Protein AF-A0A3E1NFX5-F1 (afdb_monomer)

Radius of gyration: 12.17 Å; Cα contacts (8 Å, |Δi|>4): 77; chains: 1; bounding box: 30×27×28 Å

pLDDT: mean 78.79, std 16.35, range [36.22, 93.44]

Solvent-accessible surface area (backbone atoms only — not comparable to full-atom values): 5248 Å² total; per-residue (Å²): 133,84,89,84,57,66,62,88,83,53,84,68,58,62,70,49,64,77,72,44,68,70,42,84,53,81,47,50,66,81,37,34,62,60,43,51,23,51,52,46,42,48,24,73,74,76,40,88,67,52,73,69,54,47,51,54,51,48,49,43,48,64,77,64,50,76,93,68,95,38,24,32,37,55,51,47,52,50,51,47,62,68,71,65,68,122

Nearest PDB structures (foldseek):
  6ktq-assembly1_B  TM=5.297E-01  e=1.702E+00  Sulfolobus acidocaldarius DSM 639

Foldseek 3Di:
DDLDQDDPPPPPPCVLQPPDDFDQAWDDLSHPSLLNSLLNVVCVVVHHDDPVRSVVLNCCSNPPQDPDTGGSVRSSVVSCVVVVPD

Secondary structure (DSSP, 8-state):
-------TTS---HHHHTS----SSEE-TT-HHHHHHHHHHHHHHH-PPPHHHHHHHHHIIIIIS-SS-EEHHHHHHHHHHHH---

Organism: NCBI:txid2291815

Sequence (86 aa):
MQGVDYDWDVPVSDFYLKDFIPTRKQFNRYNGNQTIAILNHFSALYGPVTFDQAHELEDLILNHLPLGTMSEQSAFNWLVNKKGKK

Mean predicted aligned error: 7.67 Å

Structure (mmCIF, N/CA/C/O backbone):
data_AF-A0A3E1NFX5-F1
#
_entry.id   AF-A0A3E1NFX5-F1
#
loop_
_atom_site.group_PDB
_atom_site.id
_atom_site.type_symbol
_atom_site.label_atom_id
_atom_site.label_alt_id
_atom_site.label_comp_id
_atom_site.label_asym_id
_atom_site.label_entity_id
_atom_site.label_seq_id
_atom_site.pdbx_PDB_ins_code
_atom_site.Cartn_x
_atom_site.Cartn_y
_atom_site.Cartn_z
_atom_site.occupancy
_atom_site.B_iso_or_equiv
_atom_site.auth_seq_id
_atom_site.auth_comp_id
_atom_site.auth_asym_id
_atom_site.auth_atom_id
_atom_site.pdbx_PDB_model_num
ATOM 1 N N . MET A 1 1 ? -5.960 -2.114 -19.530 1.00 36.22 1 MET A N 1
ATOM 2 C CA . MET A 1 1 ? -4.884 -1.103 -19.494 1.00 36.22 1 MET A CA 1
ATOM 3 C C . MET A 1 1 ? -3.801 -1.680 -18.603 1.00 36.22 1 MET A C 1
ATOM 5 O O . MET A 1 1 ? -4.090 -1.914 -17.440 1.00 36.22 1 MET A O 1
ATOM 9 N N . GLN A 1 2 ? -2.649 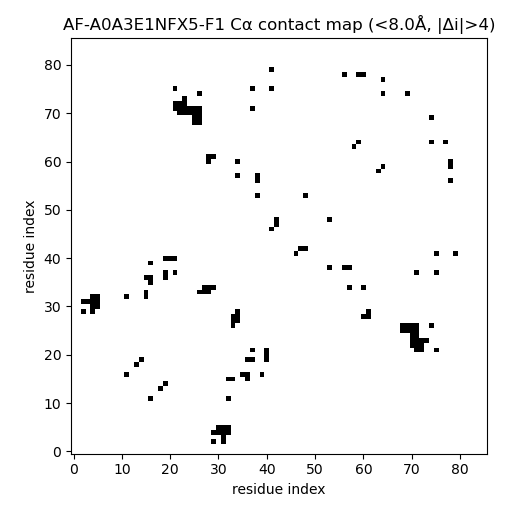-2.050 -19.167 1.00 41.97 2 GLN A N 1
ATOM 10 C CA . GLN A 1 2 ? -1.488 -2.486 -18.380 1.00 41.97 2 GLN A CA 1
ATOM 11 C C . GLN A 1 2 ? -0.983 -1.279 -17.580 1.00 41.97 2 GLN A C 1
ATOM 13 O O . GLN A 1 2 ? -0.881 -0.193 -18.146 1.00 41.97 2 GLN A O 1
ATOM 18 N N . GLY A 1 3 ? -0.755 -1.443 -16.275 1.00 45.62 3 GLY A N 1
ATOM 19 C CA . GLY A 1 3 ? -0.073 -0.446 -15.453 1.00 45.62 3 GLY A CA 1
ATOM 20 C C . GLY A 1 3 ? 1.395 -0.409 -15.862 1.00 45.62 3 GLY A C 1
ATOM 21 O O . GLY A 1 3 ? 2.063 -1.433 -15.801 1.00 45.62 3 GLY A O 1
ATOM 22 N N . VAL A 1 4 ? 1.866 0.737 -16.357 1.00 51.31 4 VAL A N 1
ATOM 23 C CA . VAL A 1 4 ? 3.217 0.884 -16.934 1.00 51.31 4 VAL A CA 1
ATOM 24 C C . VAL A 1 4 ? 4.032 1.973 -16.224 1.00 51.31 4 VAL A C 1
ATOM 26 O O . VAL A 1 4 ? 4.884 2.594 -16.841 1.00 51.31 4 VAL A O 1
ATOM 29 N N . ASP A 1 5 ? 3.784 2.219 -14.934 1.00 54.66 5 ASP A N 1
ATOM 30 C CA . ASP A 1 5 ? 4.429 3.316 -14.184 1.00 54.66 5 ASP A CA 1
ATOM 31 C 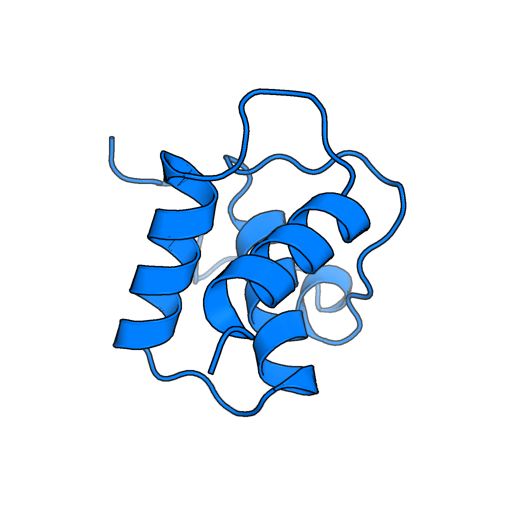C . ASP A 1 5 ? 5.278 2.834 -12.991 1.00 54.66 5 ASP A C 1
ATOM 33 O O . ASP A 1 5 ? 5.429 3.540 -11.991 1.00 54.66 5 ASP A O 1
ATOM 37 N N . TYR A 1 6 ? 5.837 1.626 -13.065 1.00 53.00 6 TYR A N 1
ATOM 38 C CA . TYR A 1 6 ? 6.921 1.207 -12.177 1.00 53.00 6 TYR A CA 1
ATOM 39 C C . TYR A 1 6 ? 8.108 0.738 -13.009 1.00 53.00 6 TYR A C 1
ATOM 41 O O . TYR A 1 6 ? 8.031 -0.223 -13.771 1.00 53.00 6 TYR A O 1
ATOM 49 N N . ASP A 1 7 ? 9.207 1.463 -12.859 1.00 55.16 7 ASP A N 1
ATOM 50 C CA . ASP A 1 7 ? 10.492 1.083 -13.408 1.00 55.16 7 ASP A CA 1
ATOM 51 C C . ASP A 1 7 ? 11.217 0.262 -12.337 1.00 55.16 7 ASP A C 1
ATOM 53 O O . ASP A 1 7 ? 11.616 0.798 -11.301 1.00 55.16 7 ASP A O 1
ATOM 57 N N . TRP A 1 8 ? 11.320 -1.053 -12.555 1.00 52.31 8 TRP A N 1
ATOM 58 C CA . TRP A 1 8 ? 12.048 -1.962 -11.661 1.00 52.31 8 TRP A CA 1
ATOM 59 C C . TRP A 1 8 ? 13.544 -1.619 -11.580 1.00 52.31 8 TRP A C 1
ATOM 61 O O . TRP A 1 8 ? 14.196 -2.012 -10.612 1.00 52.31 8 TRP A O 1
ATOM 71 N N . ASP A 1 9 ? 14.065 -0.876 -12.562 1.00 51.59 9 ASP A N 1
ATOM 72 C CA . ASP A 1 9 ? 15.467 -0.473 -12.659 1.00 51.59 9 ASP A CA 1
ATOM 73 C C . ASP A 1 9 ? 15.720 0.943 -12.113 1.00 51.59 9 ASP A C 1
ATOM 75 O O . ASP A 1 9 ? 16.876 1.341 -11.926 1.00 51.59 9 ASP A O 1
ATOM 79 N N . VAL A 1 10 ? 14.671 1.716 -11.799 1.00 52.00 10 VAL A N 1
ATOM 80 C CA . VAL A 1 10 ? 14.835 2.981 -11.074 1.00 52.00 10 VAL A CA 1
ATOM 81 C C . VAL A 1 10 ? 15.025 2.652 -9.599 1.00 52.00 10 VAL A C 1
ATOM 83 O O . VAL A 1 10 ? 14.169 1.990 -9.009 1.00 52.00 10 VAL A O 1
ATOM 86 N N . PRO A 1 11 ? 16.097 3.148 -8.953 1.00 50.03 11 PRO A N 1
ATOM 87 C CA . PRO A 1 11 ? 16.211 3.074 -7.511 1.00 50.03 11 PRO A CA 1
ATOM 88 C C . PRO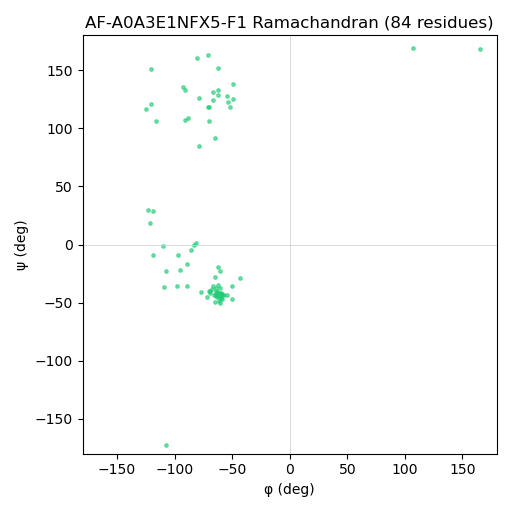 A 1 11 ? 15.101 3.940 -6.918 1.00 50.03 11 PRO A C 1
ATOM 90 O O . PRO A 1 11 ? 15.243 5.151 -6.737 1.00 50.03 11 PRO A O 1
ATOM 93 N N . VAL A 1 12 ? 13.956 3.311 -6.657 1.00 54.03 12 VAL A N 1
ATOM 94 C CA . VAL A 1 12 ? 12.892 3.866 -5.835 1.00 54.03 12 VAL A CA 1
ATOM 95 C C . VAL A 1 12 ? 13.584 4.274 -4.548 1.00 54.03 12 VAL A C 1
ATOM 97 O O . VAL A 1 12 ? 14.206 3.432 -3.901 1.00 54.03 12 VAL A O 1
ATOM 100 N N . SER A 1 13 ? 13.564 5.567 -4.212 1.00 56.38 13 SER A N 1
ATOM 101 C CA . SER A 1 13 ? 14.254 6.040 -3.014 1.00 56.38 13 SER A CA 1
ATOM 102 C C . SER A 1 13 ? 13.854 5.138 -1.847 1.00 56.38 13 SER A C 1
ATOM 104 O O . SER A 1 13 ? 12.650 4.997 -1.615 1.00 56.38 13 SER A O 1
ATOM 106 N N . ASP A 1 14 ? 14.827 4.547 -1.141 1.00 54.69 14 ASP A N 1
ATOM 107 C CA . ASP A 1 14 ? 14.621 3.592 -0.032 1.00 54.69 14 ASP A CA 1
ATOM 108 C C . ASP A 1 14 ? 13.507 4.030 0.937 1.00 54.69 14 ASP A C 1
ATOM 110 O O . ASP A 1 14 ? 12.789 3.209 1.508 1.00 54.69 14 ASP A O 1
ATOM 114 N N . PHE A 1 15 ? 13.312 5.346 1.044 1.00 50.50 15 PHE A N 1
ATOM 115 C CA . PHE A 1 15 ? 12.245 6.026 1.766 1.00 50.50 15 PHE A CA 1
ATOM 116 C C . PHE A 1 15 ? 10.815 5.528 1.469 1.00 50.50 15 PHE A C 1
ATOM 118 O O . PHE A 1 15 ? 9.988 5.505 2.376 1.00 50.50 15 PHE A O 1
ATOM 125 N N . TYR A 1 16 ? 10.494 5.132 0.230 1.00 53.56 16 TYR A N 1
ATOM 126 C CA . TYR A 1 16 ? 9.159 4.62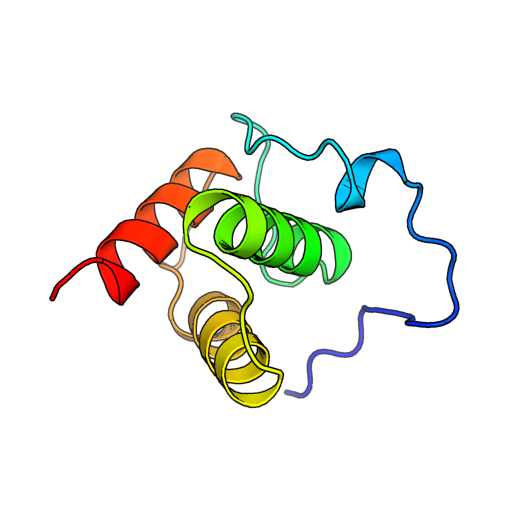6 -0.130 1.00 53.56 16 TYR A CA 1
ATOM 127 C C . TYR A 1 16 ? 9.014 3.111 0.040 1.00 53.56 16 TYR A C 1
ATOM 129 O O . TYR A 1 16 ? 7.890 2.622 0.059 1.00 53.56 16 TYR A O 1
ATOM 137 N N . LEU A 1 17 ? 10.111 2.357 0.150 1.00 60.34 17 LEU A N 1
ATOM 138 C CA . LEU A 1 17 ? 10.054 0.891 0.143 1.00 60.34 17 LEU A CA 1
ATOM 139 C C . LEU A 1 17 ? 10.358 0.260 1.499 1.00 60.34 17 LEU A C 1
ATOM 141 O O . LEU A 1 17 ? 9.742 -0.750 1.831 1.00 60.34 17 LEU A O 1
ATOM 145 N N . LYS A 1 18 ? 11.290 0.824 2.272 1.00 56.19 18 LYS A N 1
ATOM 146 C CA . LYS A 1 18 ? 11.820 0.169 3.476 1.00 56.19 18 LYS A CA 1
ATOM 147 C C . LYS A 1 18 ? 11.156 0.641 4.770 1.00 56.19 18 LYS A C 1
ATOM 149 O O . LYS A 1 18 ? 10.895 -0.181 5.640 1.00 56.19 18 LYS A O 1
ATOM 154 N N . ASP A 1 19 ? 10.810 1.928 4.842 1.00 64.19 19 ASP A N 1
ATOM 155 C CA . ASP A 1 19 ? 10.239 2.577 6.035 1.00 64.19 19 ASP A CA 1
ATOM 156 C C . ASP A 1 19 ? 8.854 3.198 5.778 1.00 64.19 19 ASP A C 1
ATOM 158 O O . ASP A 1 19 ? 8.392 4.073 6.516 1.00 64.19 19 ASP A O 1
ATOM 162 N N . PHE A 1 20 ? 8.171 2.776 4.711 1.00 78.50 20 PHE A N 1
ATOM 163 C CA . PHE A 1 20 ? 6.860 3.324 4.389 1.00 78.50 20 PHE A CA 1
ATOM 164 C C . PHE A 1 20 ? 5.823 2.943 5.450 1.00 78.50 20 PHE A C 1
ATOM 166 O O . PHE A 1 20 ? 5.570 1.768 5.727 1.00 78.50 20 PHE A O 1
ATOM 173 N N . ILE A 1 21 ? 5.184 3.971 6.006 1.00 84.19 21 ILE A N 1
ATOM 174 C CA . ILE A 1 21 ? 4.032 3.862 6.897 1.00 84.19 21 ILE A CA 1
ATOM 175 C C . ILE A 1 21 ? 2.889 4.635 6.230 1.00 84.19 21 ILE A C 1
ATOM 177 O O . ILE A 1 21 ? 3.049 5.837 6.003 1.00 84.19 21 ILE A O 1
ATOM 181 N N . PRO A 1 22 ? 1.741 3.998 5.931 1.00 87.62 22 PRO A N 1
ATOM 182 C CA . PRO A 1 22 ? 0.603 4.665 5.313 1.00 87.62 22 PRO A CA 1
ATOM 183 C C . PRO A 1 22 ? 0.179 5.904 6.106 1.00 87.62 22 PRO A C 1
ATOM 185 O O . PRO A 1 22 ? -0.155 5.818 7.291 1.00 87.62 22 PRO A O 1
ATOM 188 N N . THR A 1 23 ? 0.158 7.066 5.454 1.00 89.88 23 THR A N 1
ATOM 189 C CA . THR A 1 23 ? -0.189 8.339 6.093 1.00 89.88 23 THR A CA 1
ATOM 190 C C . THR A 1 23 ? -1.571 8.847 5.669 1.00 89.88 23 THR A C 1
ATOM 192 O O . THR A 1 23 ? -2.351 8.180 4.985 1.00 89.88 23 THR A O 1
ATOM 195 N N . ARG A 1 24 ? -1.909 10.076 6.080 1.00 90.19 24 ARG A N 1
ATOM 196 C CA . ARG A 1 24 ? -3.108 10.786 5.609 1.00 90.19 24 ARG A CA 1
ATOM 197 C C . ARG A 1 24 ? -2.918 11.473 4.251 1.00 90.19 24 ARG A C 1
ATOM 199 O O . ARG A 1 24 ? -3.854 12.115 3.782 1.00 90.19 24 ARG A O 1
ATOM 206 N N . LYS A 1 25 ? -1.741 11.353 3.624 1.00 90.00 25 LYS A N 1
ATOM 207 C CA . LYS A 1 25 ? -1.499 11.864 2.270 1.00 90.00 25 LYS A CA 1
ATOM 208 C C . LYS A 1 25 ? -2.398 11.162 1.263 1.00 90.00 25 LYS A C 1
ATOM 210 O O . LYS A 1 25 ? -2.799 10.018 1.469 1.00 90.00 25 LYS A O 1
ATOM 215 N N . GLN A 1 26 ? -2.716 11.875 0.188 1.00 91.12 26 GLN A N 1
ATOM 216 C CA . GLN A 1 26 ? -3.541 11.358 -0.892 1.00 91.12 26 GLN A CA 1
ATOM 217 C C . GLN A 1 26 ? -2.856 10.167 -1.566 1.00 91.12 26 GLN A C 1
ATOM 219 O O . GLN A 1 26 ? -1.704 10.266 -1.985 1.00 91.12 26 GLN A O 1
ATOM 224 N N . PHE A 1 27 ? -3.603 9.076 -1.695 1.00 91.38 27 PHE A N 1
ATOM 225 C CA . PHE A 1 27 ? -3.193 7.889 -2.421 1.00 91.38 27 PHE A CA 1
ATOM 226 C C . PHE A 1 27 ? -3.629 7.978 -3.881 1.00 91.38 27 PHE A C 1
ATOM 228 O O . PHE A 1 27 ? -4.784 8.294 -4.184 1.00 91.38 27 PHE A O 1
ATOM 235 N N . ASN A 1 28 ? -2.711 7.662 -4.785 1.00 89.38 28 ASN A N 1
ATOM 236 C CA . ASN A 1 28 ? -2.965 7.519 -6.205 1.00 89.38 28 ASN A CA 1
ATOM 237 C C . ASN A 1 28 ? -2.693 6.070 -6.620 1.00 89.38 28 ASN A C 1
ATOM 239 O O . ASN A 1 28 ? -1.540 5.676 -6.765 1.00 89.38 28 ASN A O 1
ATOM 243 N N . ARG A 1 29 ? -3.760 5.302 -6.877 1.00 87.88 29 ARG A N 1
ATOM 244 C CA . ARG A 1 29 ? -3.658 3.903 -7.331 1.00 87.88 29 ARG A CA 1
ATOM 245 C C . ARG A 1 29 ? -2.930 3.738 -8.667 1.00 87.88 29 ARG A C 1
ATOM 247 O O . ARG A 1 29 ? -2.407 2.671 -8.935 1.00 87.88 29 ARG A O 1
ATOM 254 N N . TYR A 1 30 ? -2.877 4.782 -9.493 1.00 88.31 30 TYR A N 1
ATOM 255 C CA . TYR A 1 30 ? -2.144 4.761 -1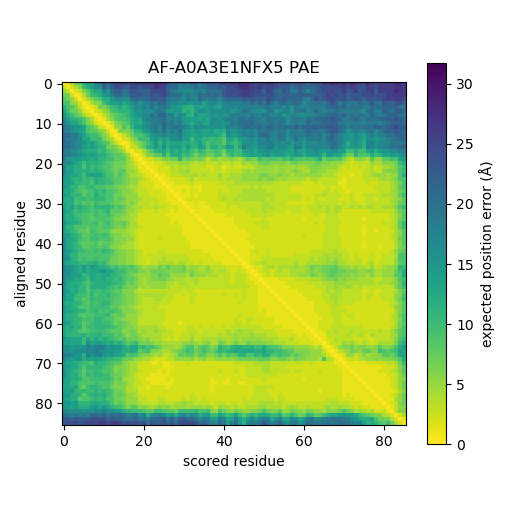0.761 1.00 88.31 30 TYR A CA 1
ATOM 256 C C . TYR A 1 30 ? -0.664 5.125 -10.595 1.00 88.31 30 TYR A C 1
ATOM 258 O O . TYR A 1 30 ? 0.091 5.055 -11.553 1.00 88.31 30 TYR A O 1
ATOM 266 N N . ASN A 1 31 ? -0.232 5.509 -9.389 1.00 86.88 31 ASN A N 1
ATOM 267 C CA . ASN A 1 31 ? 1.177 5.704 -9.084 1.00 86.88 31 ASN A CA 1
ATOM 268 C C . ASN A 1 31 ? 1.776 4.368 -8.622 1.00 86.88 31 ASN A C 1
ATOM 270 O O . ASN A 1 31 ? 1.493 3.900 -7.514 1.00 86.88 31 ASN A O 1
ATOM 274 N N . GLY A 1 32 ? 2.616 3.772 -9.471 1.00 82.94 32 GLY A N 1
ATOM 275 C CA . GLY A 1 32 ? 3.270 2.492 -9.207 1.00 82.94 32 GLY A CA 1
ATOM 276 C C . GLY A 1 32 ? 4.041 2.462 -7.889 1.00 82.94 32 GLY A C 1
ATOM 277 O O . GLY A 1 32 ? 3.879 1.535 -7.100 1.00 82.94 32 GLY A O 1
ATOM 278 N N . ASN A 1 33 ? 4.785 3.528 -7.585 1.00 84.44 33 ASN A N 1
ATOM 279 C CA . ASN A 1 33 ? 5.574 3.625 -6.354 1.00 84.44 33 ASN A CA 1
ATOM 280 C C . ASN A 1 33 ? 4.697 3.616 -5.098 1.00 84.44 33 ASN A C 1
ATOM 282 O O . ASN A 1 33 ? 5.023 2.938 -4.126 1.00 84.44 33 ASN A O 1
ATOM 286 N N . GLN A 1 34 ? 3.571 4.337 -5.105 1.00 87.19 34 GLN A N 1
ATOM 287 C CA . GLN A 1 34 ? 2.651 4.329 -3.963 1.00 87.19 34 GLN A CA 1
ATOM 288 C C . GLN A 1 34 ? 1.971 2.968 -3.793 1.00 87.19 34 GLN A C 1
ATOM 290 O O . GLN A 1 34 ? 1.787 2.507 -2.667 1.00 87.19 34 GLN A O 1
ATOM 295 N N . THR A 1 35 ? 1.613 2.315 -4.899 1.00 88.69 35 THR A N 1
ATOM 296 C CA . THR A 1 35 ? 1.003 0.980 -4.873 1.00 88.69 35 THR A CA 1
ATOM 297 C C . THR A 1 35 ? 1.978 -0.052 -4.316 1.00 88.69 35 THR A C 1
ATOM 299 O O . THR A 1 35 ? 1.640 -0.747 -3.360 1.00 88.69 35 THR A O 1
ATOM 302 N N . ILE A 1 36 ? 3.215 -0.090 -4.817 1.00 86.75 36 ILE A N 1
ATOM 303 C CA . ILE A 1 36 ? 4.269 -0.982 -4.313 1.00 86.75 36 ILE A CA 1
ATOM 304 C C . ILE A 1 36 ? 4.554 -0.713 -2.830 1.00 86.75 36 ILE A C 1
ATOM 306 O O . ILE A 1 36 ? 4.665 -1.656 -2.052 1.00 86.75 36 ILE A O 1
ATOM 310 N N . ALA A 1 37 ? 4.605 0.552 -2.402 1.00 87.44 37 ALA A N 1
ATOM 311 C CA . ALA A 1 37 ? 4.807 0.906 -0.997 1.00 87.44 37 ALA A CA 1
ATOM 312 C C . ALA A 1 37 ? 3.706 0.333 -0.080 1.00 87.44 37 ALA A C 1
ATOM 314 O O . ALA A 1 37 ? 3.995 -0.236 0.975 1.00 87.44 37 ALA A O 1
ATOM 315 N N . ILE A 1 38 ? 2.439 0.411 -0.505 1.00 89.81 38 ILE A N 1
ATOM 316 C CA . ILE A 1 38 ? 1.297 -0.186 0.205 1.00 89.81 38 ILE A CA 1
ATOM 317 C C . ILE A 1 38 ? 1.408 -1.717 0.259 1.00 89.81 38 ILE A C 1
ATOM 319 O O . ILE A 1 38 ? 1.156 -2.302 1.315 1.00 89.81 38 ILE A O 1
ATOM 323 N N . LEU A 1 39 ? 1.801 -2.366 -0.842 1.00 88.94 39 LEU A N 1
ATOM 324 C CA . LEU A 1 39 ? 1.979 -3.822 -0.909 1.00 88.94 39 LEU A CA 1
ATOM 325 C C . LEU A 1 39 ? 3.126 -4.306 -0.017 1.00 88.94 39 LEU A C 1
ATOM 327 O O . LEU A 1 39 ? 2.961 -5.271 0.730 1.00 88.94 39 LEU A O 1
ATOM 331 N N . ASN A 1 40 ? 4.258 -3.605 -0.029 1.00 86.88 40 ASN A N 1
ATOM 332 C CA . ASN A 1 40 ? 5.396 -3.912 0.833 1.00 86.88 40 ASN A CA 1
ATOM 333 C C . ASN A 1 40 ? 5.030 -3.754 2.308 1.00 86.88 40 ASN A C 1
ATOM 335 O O . ASN A 1 40 ? 5.349 -4.624 3.117 1.00 86.88 40 ASN A O 1
ATOM 339 N N . HIS A 1 41 ? 4.290 -2.699 2.659 1.00 89.06 41 HIS A N 1
ATOM 340 C CA . HIS A 1 41 ? 3.796 -2.512 4.022 1.00 89.06 41 HIS A CA 1
ATOM 341 C C . HIS A 1 41 ? 2.806 -3.607 4.439 1.00 89.06 41 HIS A C 1
ATOM 343 O O . HIS A 1 41 ? 2.867 -4.112 5.560 1.00 89.06 41 HIS A O 1
ATOM 349 N N . PHE A 1 42 ? 1.923 -4.032 3.529 1.00 89.25 42 PHE A N 1
ATOM 350 C CA . PHE A 1 42 ? 1.048 -5.180 3.754 1.00 89.25 42 PHE A CA 1
ATOM 351 C C . PHE A 1 42 ? 1.857 -6.455 4.015 1.00 89.25 42 PHE A C 1
ATOM 353 O O . PHE A 1 42 ? 1.581 -7.161 4.984 1.00 89.25 42 PHE A O 1
ATOM 360 N N . SER A 1 43 ? 2.892 -6.717 3.214 1.00 87.31 43 SER A N 1
ATOM 361 C CA . SER A 1 43 ? 3.768 -7.873 3.405 1.00 87.31 43 SER A CA 1
ATOM 362 C C . SER A 1 43 ? 4.530 -7.829 4.729 1.00 87.31 43 SER A C 1
ATOM 364 O O . SER A 1 43 ? 4.637 -8.836 5.425 1.00 87.31 43 SER A O 1
ATOM 366 N N . ALA A 1 44 ? 5.027 -6.656 5.121 1.00 85.31 44 ALA A N 1
ATOM 367 C CA . ALA A 1 44 ? 5.746 -6.492 6.377 1.00 85.31 44 ALA A CA 1
ATOM 368 C C . ALA A 1 44 ? 4.865 -6.813 7.600 1.00 85.31 44 ALA A C 1
ATOM 370 O O . ALA A 1 44 ? 5.360 -7.364 8.581 1.00 85.31 44 ALA A O 1
ATOM 371 N N . LEU A 1 45 ? 3.564 -6.501 7.540 1.00 87.31 45 LEU A N 1
ATOM 372 C CA . LEU A 1 45 ? 2.626 -6.714 8.649 1.00 87.31 45 LEU A CA 1
ATOM 373 C C . LEU A 1 45 ? 1.949 -8.092 8.653 1.00 87.31 45 LEU A C 1
ATOM 375 O O . LEU A 1 45 ? 1.696 -8.633 9.727 1.00 87.31 45 LEU A O 1
ATOM 379 N N . TYR A 1 46 ? 1.638 -8.655 7.483 1.00 86.69 46 TYR A N 1
ATOM 380 C CA . TYR A 1 46 ? 0.864 -9.902 7.355 1.00 86.69 46 TYR A CA 1
ATOM 381 C C . TYR A 1 46 ? 1.686 -11.098 6.852 1.00 86.69 46 TYR A C 1
ATOM 383 O O . TYR A 1 46 ? 1.160 -12.209 6.769 1.00 86.69 46 TYR A O 1
ATOM 391 N N . GLY A 1 47 ? 2.973 -10.891 6.572 1.00 84.81 47 GLY A N 1
ATOM 392 C CA . GLY A 1 47 ? 3.921 -11.907 6.128 1.00 84.81 47 GLY A CA 1
ATOM 393 C C . GLY A 1 47 ? 4.306 -11.789 4.646 1.00 84.81 47 GLY A C 1
ATOM 394 O O . GLY A 1 47 ? 3.694 -11.031 3.886 1.00 84.81 47 GLY A O 1
ATOM 395 N N . PRO A 1 48 ? 5.339 -12.534 4.211 1.00 83.38 48 PRO A N 1
ATOM 396 C CA . PRO A 1 48 ? 5.801 -12.515 2.828 1.00 83.38 48 PRO A CA 1
ATOM 397 C C . PRO A 1 48 ? 4.661 -12.827 1.859 1.00 83.38 48 PRO A C 1
ATOM 399 O O . PRO A 1 48 ? 3.981 -13.843 2.008 1.00 83.38 48 PRO A O 1
ATOM 402 N N . VAL A 1 49 ? 4.465 -11.963 0.864 1.00 83.38 49 VAL A N 1
ATOM 403 C CA . VAL A 1 49 ? 3.544 -12.229 -0.244 1.00 83.38 49 VAL A CA 1
ATOM 404 C C . VAL A 1 49 ? 4.309 -12.867 -1.396 1.00 83.38 49 VAL A C 1
ATOM 406 O O . VAL A 1 49 ? 5.406 -12.437 -1.748 1.00 83.38 49 VAL A O 1
ATOM 409 N N . THR A 1 50 ? 3.728 -13.907 -1.983 1.00 86.38 50 THR A N 1
ATOM 410 C CA . THR A 1 50 ? 4.233 -14.492 -3.233 1.00 86.38 50 THR A CA 1
ATOM 411 C C . THR A 1 50 ? 3.985 -13.549 -4.410 1.00 86.38 50 THR A C 1
ATOM 413 O O . THR A 1 50 ? 3.150 -12.649 -4.326 1.00 86.38 50 THR A O 1
ATOM 416 N N . PHE A 1 51 ? 4.681 -13.774 -5.525 1.00 82.12 51 PHE A N 1
ATOM 417 C CA . PHE A 1 51 ? 4.516 -12.972 -6.739 1.00 82.12 51 PHE A CA 1
ATOM 418 C C . PHE A 1 51 ? 3.066 -12.980 -7.256 1.00 82.12 51 PHE A C 1
ATOM 420 O O . PHE A 1 51 ? 2.504 -11.925 -7.538 1.00 82.12 51 PHE A O 1
ATOM 427 N N . ASP A 1 52 ? 2.418 -14.148 -7.265 1.00 86.00 52 ASP A N 1
ATOM 428 C CA . ASP A 1 52 ? 1.017 -14.279 -7.680 1.00 86.00 52 ASP A CA 1
ATOM 429 C C . ASP A 1 52 ? 0.075 -13.490 -6.760 1.00 86.00 52 ASP A C 1
ATOM 431 O O . ASP A 1 52 ? -0.802 -12.760 -7.218 1.00 86.00 52 ASP A O 1
ATOM 435 N N . GLN A 1 53 ? 0.293 -13.564 -5.444 1.00 86.12 53 GLN A N 1
ATOM 436 C CA . GLN A 1 53 ? -0.492 -12.792 -4.481 1.00 86.12 53 GLN A CA 1
ATOM 437 C C . GLN A 1 53 ? -0.245 -11.286 -4.608 1.00 86.12 53 GLN A C 1
ATOM 439 O O . GLN A 1 53 ? -1.174 -10.505 -4.409 1.00 86.12 53 GLN A O 1
ATOM 444 N N . ALA A 1 54 ? 0.980 -10.866 -4.924 1.00 85.25 54 ALA A N 1
ATOM 445 C CA . ALA A 1 54 ? 1.294 -9.465 -5.172 1.00 85.25 54 ALA A CA 1
ATOM 446 C C . ALA A 1 54 ? 0.522 -8.942 -6.391 1.00 85.25 54 ALA A C 1
ATOM 448 O O . ALA A 1 54 ? -0.102 -7.887 -6.291 1.00 85.25 54 ALA A O 1
ATOM 449 N N . HIS A 1 55 ? 0.462 -9.714 -7.480 1.00 88.38 55 HIS A N 1
ATOM 450 C CA . HIS A 1 55 ? -0.361 -9.380 -8.644 1.00 88.38 55 HIS A CA 1
ATOM 451 C C . HIS A 1 55 ? -1.857 -9.331 -8.327 1.00 88.38 55 HIS A C 1
ATOM 453 O O . HIS A 1 55 ? -2.540 -8.404 -8.754 1.00 88.38 55 HIS A O 1
ATOM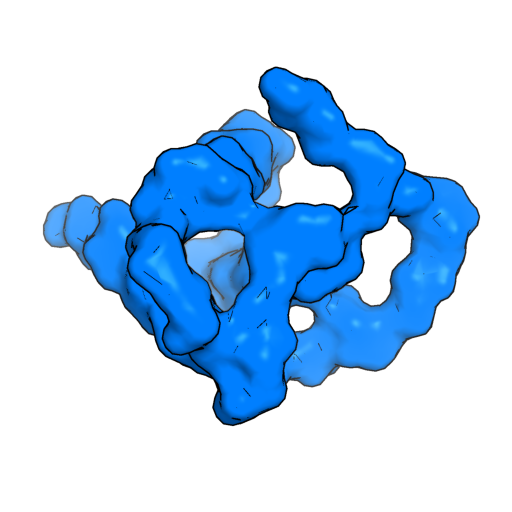 459 N N . GLU A 1 56 ? -2.382 -10.269 -7.534 1.00 90.62 56 GLU A N 1
ATOM 460 C CA . GLU A 1 56 ? -3.779 -10.198 -7.089 1.00 90.62 56 GLU A CA 1
ATOM 461 C C . GLU A 1 56 ? -4.070 -8.939 -6.259 1.00 90.62 56 GLU 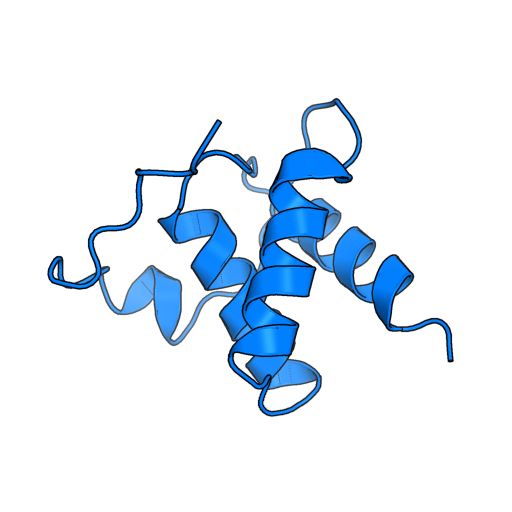A C 1
ATOM 463 O O . GLU A 1 56 ? -5.140 -8.340 -6.374 1.00 90.62 56 GLU A O 1
ATOM 468 N N . LEU A 1 57 ? -3.156 -8.558 -5.363 1.00 90.19 57 LEU A N 1
ATOM 469 C CA . LEU A 1 57 ? -3.314 -7.366 -4.530 1.00 90.19 57 LEU A CA 1
ATOM 470 C C . LEU A 1 57 ? -3.213 -6.085 -5.362 1.00 90.19 57 LEU A C 1
ATOM 472 O O . LEU A 1 57 ? -3.973 -5.147 -5.132 1.00 90.19 57 LEU A O 1
ATOM 476 N N . GLU A 1 58 ? -2.300 -6.051 -6.327 1.00 90.75 58 GLU A N 1
ATOM 477 C CA . GLU A 1 58 ? -2.162 -4.958 -7.280 1.00 90.75 58 GLU A CA 1
ATOM 478 C C . GLU A 1 58 ? -3.435 -4.788 -8.117 1.00 90.75 58 GLU A C 1
ATOM 480 O O . GLU A 1 58 ? -3.980 -3.685 -8.186 1.00 90.75 58 GLU A O 1
ATOM 485 N N . ASP A 1 59 ? -3.967 -5.876 -8.678 1.00 90.50 59 ASP A N 1
ATOM 486 C CA . ASP A 1 59 ? -5.221 -5.868 -9.434 1.00 90.50 59 ASP A CA 1
ATOM 487 C C . ASP A 1 59 ? -6.393 -5.362 -8.577 1.00 90.50 59 ASP A C 1
ATOM 489 O O . ASP A 1 59 ? -7.167 -4.498 -9.001 1.00 90.50 59 ASP A O 1
ATOM 493 N N . LEU A 1 60 ? -6.471 -5.796 -7.314 1.00 91.06 60 LEU A N 1
ATOM 494 C CA . LEU A 1 60 ? -7.452 -5.286 -6.355 1.00 91.06 60 LEU A CA 1
ATOM 495 C C . LEU A 1 60 ? -7.331 -3.774 -6.138 1.00 91.06 60 LEU A C 1
ATOM 497 O O . LEU A 1 60 ? -8.348 -3.079 -6.097 1.00 91.06 60 LEU A O 1
ATOM 501 N N . ILE A 1 61 ? -6.118 -3.245 -5.997 1.00 90.44 61 ILE A N 1
ATOM 502 C CA . ILE A 1 61 ? -5.892 -1.808 -5.794 1.00 90.44 61 ILE A CA 1
ATOM 503 C C . ILE A 1 61 ? -6.223 -1.011 -7.063 1.00 90.44 61 ILE A C 1
ATOM 505 O O . ILE A 1 61 ? -6.854 0.046 -6.981 1.00 90.44 61 ILE A O 1
ATOM 509 N N . LEU A 1 62 ? -5.834 -1.507 -8.236 1.00 88.94 62 LEU A N 1
ATOM 510 C CA . LEU A 1 62 ? -6.031 -0.814 -9.509 1.00 88.94 62 LEU A CA 1
ATOM 511 C C . LEU A 1 62 ? -7.496 -0.802 -9.945 1.00 88.94 62 LEU A C 1
ATOM 513 O O . LEU A 1 62 ? -8.007 0.244 -10.357 1.00 88.94 62 LEU A O 1
ATOM 517 N N . ASN A 1 63 ? -8.171 -1.947 -9.834 1.00 88.81 63 ASN A N 1
AT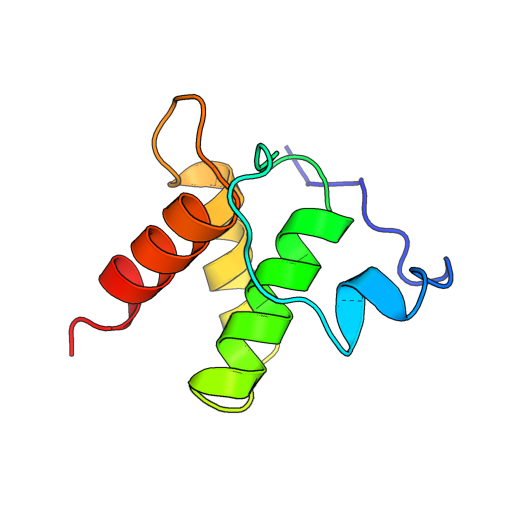OM 518 C CA . ASN A 1 63 ? -9.475 -2.171 -10.454 1.00 88.81 63 ASN A CA 1
ATOM 519 C C . ASN A 1 63 ? -10.638 -2.186 -9.456 1.00 88.81 63 ASN A C 1
ATOM 521 O O . ASN A 1 63 ? -11.774 -1.909 -9.845 1.00 88.81 63 ASN A O 1
ATOM 525 N N . HIS A 1 64 ? -10.384 -2.468 -8.174 1.00 89.88 64 HIS A N 1
ATOM 526 C CA . HIS A 1 64 ? -11.444 -2.666 -7.177 1.00 89.88 64 HIS A CA 1
ATOM 527 C C . HIS A 1 64 ? -11.429 -1.672 -6.012 1.00 89.88 64 HIS A C 1
ATOM 529 O O . HIS A 1 64 ? -12.393 -1.640 -5.237 1.00 89.88 64 HIS A O 1
ATOM 535 N N . LEU A 1 65 ? -10.390 -0.842 -5.886 1.00 88.44 65 LEU A N 1
ATOM 536 C CA . LEU A 1 65 ? -10.360 0.229 -4.894 1.00 88.44 65 LEU A CA 1
ATOM 537 C C . LEU A 1 65 ? -11.499 1.232 -5.172 1.00 88.44 65 LEU A C 1
ATOM 539 O O . LEU A 1 65 ? -11.659 1.657 -6.322 1.00 88.44 65 LEU A O 1
ATOM 543 N N . PRO A 1 66 ? -12.287 1.638 -4.153 1.00 87.88 66 PRO A N 1
ATOM 544 C CA . PRO A 1 66 ? -13.414 2.545 -4.331 1.00 87.88 66 PRO A CA 1
ATOM 545 C C . PRO A 1 66 ? -13.052 3.799 -5.130 1.00 87.88 66 PRO A C 1
ATOM 547 O O . PRO A 1 66 ? -12.002 4.414 -4.937 1.00 87.88 66 PRO A O 1
ATOM 550 N N . LEU A 1 67 ? -13.947 4.187 -6.039 1.00 77.00 67 LEU A N 1
ATOM 551 C CA . LEU A 1 67 ? -13.794 5.405 -6.825 1.00 77.00 67 LEU A CA 1
ATOM 552 C C . LEU A 1 67 ? -13.996 6.619 -5.906 1.00 77.00 67 LEU A C 1
ATOM 554 O O . LEU A 1 67 ? -15.110 6.903 -5.475 1.00 77.00 67 LEU A O 1
ATOM 558 N N . GLY A 1 68 ? -12.906 7.310 -5.579 1.00 81.12 68 GLY A N 1
ATOM 559 C CA . GLY A 1 68 ? -12.913 8.505 -4.742 1.00 81.12 68 GLY A CA 1
ATOM 560 C C . GLY A 1 68 ? -11.517 8.867 -4.245 1.00 81.12 68 GLY A C 1
ATOM 561 O O . GLY A 1 68 ? -10.573 8.086 -4.371 1.00 81.12 68 GLY A O 1
ATOM 562 N N . THR A 1 69 ? -11.380 10.063 -3.675 1.00 81.31 69 THR A N 1
ATOM 563 C CA . THR A 1 69 ? -10.134 10.476 -3.023 1.00 81.31 69 THR A CA 1
ATOM 564 C C . THR A 1 69 ? -9.961 9.687 -1.730 1.00 81.31 69 THR A C 1
ATOM 566 O O . THR A 1 69 ? -10.776 9.800 -0.816 1.00 81.31 69 THR A O 1
ATOM 569 N N . MET A 1 70 ? -8.887 8.905 -1.640 1.00 89.81 70 MET A N 1
ATOM 570 C CA . MET A 1 70 ? -8.518 8.161 -0.437 1.00 89.81 70 MET A CA 1
ATOM 571 C C . MET A 1 70 ? -7.134 8.592 0.036 1.00 89.81 70 MET A C 1
ATOM 573 O O . MET A 1 70 ? -6.289 8.989 -0.766 1.00 89.81 70 MET A O 1
ATOM 577 N N . SER A 1 71 ? -6.896 8.508 1.344 1.00 93.12 71 SER A N 1
ATOM 578 C CA . SER A 1 71 ? -5.535 8.573 1.871 1.00 93.12 71 SER A CA 1
ATOM 579 C C . SER A 1 71 ? -4.827 7.225 1.745 1.00 93.12 71 SER A C 1
ATOM 581 O O . SER A 1 71 ? -5.496 6.192 1.667 1.00 93.12 71 SER A O 1
ATOM 583 N N . GLU A 1 72 ? -3.494 7.215 1.805 1.00 92.50 72 GLU A N 1
ATOM 584 C CA . GLU A 1 72 ? -2.677 5.987 1.869 1.00 92.50 72 GLU A CA 1
ATOM 585 C C . GLU A 1 72 ? -3.188 5.054 2.973 1.00 92.50 72 GLU A C 1
ATOM 587 O O . GLU A 1 72 ? -3.432 3.873 2.742 1.00 92.50 72 GLU A O 1
ATOM 592 N N . GLN A 1 73 ? -3.451 5.603 4.162 1.00 93.12 73 GLN A N 1
ATOM 593 C CA . GLN A 1 73 ? -3.974 4.844 5.295 1.00 93.12 73 GLN A CA 1
ATOM 594 C C . GLN A 1 73 ? -5.375 4.272 5.043 1.00 93.12 73 GLN A C 1
ATOM 596 O O . GLN A 1 73 ? -5.666 3.149 5.448 1.00 93.12 73 GLN A O 1
ATOM 601 N N . SER A 1 74 ? -6.247 5.011 4.356 1.00 93.12 74 SER A N 1
ATOM 602 C CA . SER A 1 74 ? -7.585 4.513 4.016 1.00 93.12 74 SER A CA 1
ATOM 603 C C . SER A 1 74 ? -7.516 3.403 2.969 1.00 93.12 74 SER A C 1
ATOM 605 O O . SER A 1 74 ? -8.241 2.415 3.082 1.00 93.12 74 SER A O 1
ATOM 607 N N . ALA A 1 75 ? -6.639 3.547 1.971 1.00 92.25 75 ALA A N 1
ATOM 608 C CA . ALA A 1 75 ? -6.400 2.532 0.950 1.00 92.25 75 ALA A CA 1
ATOM 609 C C . ALA A 1 75 ? -5.823 1.250 1.570 1.00 92.25 75 ALA A C 1
ATOM 611 O O . ALA A 1 75 ? -6.321 0.156 1.302 1.00 92.25 75 ALA A O 1
ATOM 612 N N . PHE A 1 76 ? -4.855 1.388 2.481 1.00 92.75 76 PHE A N 1
ATOM 613 C CA . PHE A 1 76 ? -4.296 0.269 3.233 1.00 92.75 76 PHE A CA 1
ATOM 614 C C . PHE A 1 76 ? -5.355 -0.447 4.084 1.00 92.75 76 PHE A C 1
ATOM 616 O O . PHE A 1 76 ? -5.522 -1.660 3.977 1.00 92.75 76 PHE A O 1
ATOM 623 N N . ASN A 1 77 ? -6.133 0.293 4.880 1.00 92.50 77 ASN A N 1
ATOM 624 C CA . ASN A 1 77 ? -7.196 -0.289 5.704 1.00 92.50 77 ASN A CA 1
ATOM 625 C C . ASN A 1 77 ? -8.256 -1.005 4.858 1.00 92.50 77 ASN A C 1
ATOM 627 O O . ASN A 1 77 ? -8.775 -2.048 5.255 1.00 92.50 77 ASN A O 1
ATOM 631 N N . TRP A 1 78 ? -8.584 -0.467 3.682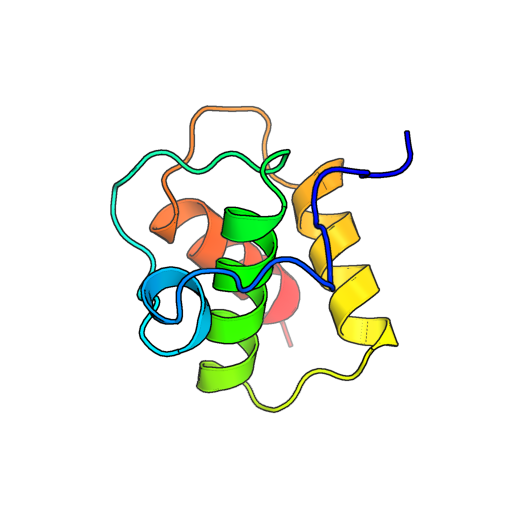 1.00 93.44 78 TRP A N 1
ATOM 632 C CA . TRP A 1 78 ? -9.481 -1.130 2.741 1.00 93.44 78 TRP A CA 1
ATOM 633 C C . TRP A 1 78 ? -8.906 -2.462 2.245 1.00 93.44 78 TRP A C 1
ATOM 635 O O . TRP A 1 78 ? -9.619 -3.468 2.259 1.00 93.44 78 TRP A O 1
ATOM 645 N N . LEU A 1 79 ? -7.623 -2.486 1.872 1.00 91.62 79 LEU A N 1
ATOM 646 C CA . LEU A 1 79 ? -6.930 -3.691 1.412 1.00 91.62 79 LEU A CA 1
ATOM 647 C C . LEU A 1 79 ? -6.926 -4.772 2.500 1.00 91.62 79 LEU A C 1
ATOM 649 O O . LEU A 1 79 ? -7.301 -5.919 2.247 1.00 91.62 79 LEU A O 1
ATOM 653 N N . VAL A 1 80 ? -6.595 -4.379 3.733 1.00 91.12 80 VAL A N 1
ATOM 654 C CA . VAL A 1 80 ? -6.648 -5.245 4.916 1.00 91.12 80 VAL A CA 1
ATOM 655 C C . VAL A 1 80 ? -8.056 -5.783 5.141 1.00 91.12 80 VAL A C 1
ATOM 657 O O . VAL A 1 80 ? -8.220 -6.983 5.305 1.00 91.12 80 VAL A O 1
ATOM 660 N N . ASN A 1 81 ? -9.095 -4.952 5.083 1.00 89.75 81 ASN A N 1
ATOM 661 C CA . ASN A 1 81 ? -10.476 -5.416 5.261 1.00 89.75 81 ASN A CA 1
ATOM 662 C C . ASN A 1 81 ? -10.942 -6.372 4.152 1.00 89.75 81 ASN A C 1
ATOM 664 O O . ASN A 1 81 ? -11.814 -7.212 4.384 1.00 89.75 81 ASN A O 1
ATOM 668 N N . LYS A 1 82 ? -10.389 -6.248 2.940 1.00 87.88 82 LYS A N 1
ATOM 669 C CA . LYS A 1 82 ? -10.698 -7.136 1.815 1.00 87.88 82 LYS A CA 1
ATOM 670 C C . LYS A 1 82 ? -10.013 -8.496 1.919 1.00 87.88 82 LYS A C 1
ATOM 672 O O . LYS A 1 82 ? -10.663 -9.493 1.623 1.00 87.88 82 LYS A O 1
ATOM 677 N N . LYS A 1 83 ? -8.748 -8.549 2.342 1.00 82.88 83 LYS A N 1
ATOM 678 C CA . LYS A 1 83 ? -7.966 -9.800 2.445 1.00 82.88 83 LYS A CA 1
ATOM 679 C C . LYS A 1 83 ? -7.990 -10.434 3.843 1.00 82.88 83 LYS A C 1
ATOM 681 O O . LYS A 1 83 ? -7.778 -11.633 3.969 1.00 82.88 83 LYS A O 1
ATOM 686 N N . GLY A 1 84 ? -8.282 -9.652 4.878 1.00 63.44 84 GLY A N 1
ATOM 687 C CA . GLY A 1 84 ? -8.343 -10.054 6.287 1.00 63.44 84 GLY A CA 1
ATOM 688 C C . GLY A 1 84 ? -9.665 -10.688 6.726 1.00 63.44 84 GLY A C 1
ATOM 689 O O . GLY A 1 84 ? -9.786 -11.084 7.881 1.00 63.44 84 GLY A O 1
ATOM 690 N N . LYS A 1 85 ? -10.651 -10.831 5.829 1.00 45.97 85 LYS A N 1
ATOM 691 C CA . LYS A 1 85 ? -11.796 -11.722 6.061 1.00 45.97 85 LYS A CA 1
ATOM 692 C C . LYS A 1 85 ? -11.376 -13.165 5.775 1.00 45.97 85 LYS A C 1
ATOM 694 O O . LYS A 1 85 ? -11.557 -13.650 4.661 1.00 45.97 85 LYS A O 1
ATOM 699 N N . LYS A 1 86 ? -10.783 -13.810 6.778 1.00 41.00 86 LYS A N 1
ATOM 700 C CA . LYS A 1 86 ? -10.858 -15.267 6.932 1.00 41.00 86 LYS A CA 1
ATOM 701 C C . LYS A 1 86 ? -12.134 -15.627 7.679 1.00 41.00 86 LYS A C 1
ATOM 703 O O . LYS A 1 86 ? -12.492 -14.861 8.601 1.00 41.00 86 LYS A O 1
#